Protein AF-A0A0F9DPJ6-F1 (afdb_monomer)

Solvent-accessible surface area (backbone atoms only — not comparable to full-atom values): 6661 Å² total; per-residue (Å²): 134,87,80,90,75,91,65,81,81,75,70,64,103,53,84,63,78,32,76,30,60,37,63,53,98,78,50,31,34,40,34,43,38,29,45,80,39,45,38,31,42,34,42,28,14,57,42,90,81,30,39,55,42,78,78,45,46,78,51,90,73,52,37,42,84,71,59,47,46,43,66,46,96,88,56,33,34,39,38,41,35,32,28,80,87,76,42,78,46,74,49,71,47,58,57,78,80,75,65,44,61,55,59,65,72,78,75,80,74,81,129

Organism: NCBI:txid412755

Structure (mmCIF, N/CA/C/O backbone):
data_AF-A0A0F9DPJ6-F1
#
_entry.id   AF-A0A0F9DPJ6-F1
#
loop_
_atom_site.group_PDB
_atom_site.id
_atom_site.type_symbol
_atom_site.label_atom_id
_atom_site.label_alt_id
_atom_site.label_comp_id
_atom_site.label_asym_id
_atom_site.label_entity_id
_atom_site.label_seq_id
_atom_site.pdbx_PDB_ins_code
_atom_site.Cartn_x
_atom_site.Cartn_y
_atom_site.Cartn_z
_atom_site.occupancy
_atom_site.B_iso_or_equiv
_atom_site.auth_seq_id
_atom_site.auth_comp_id
_atom_site.auth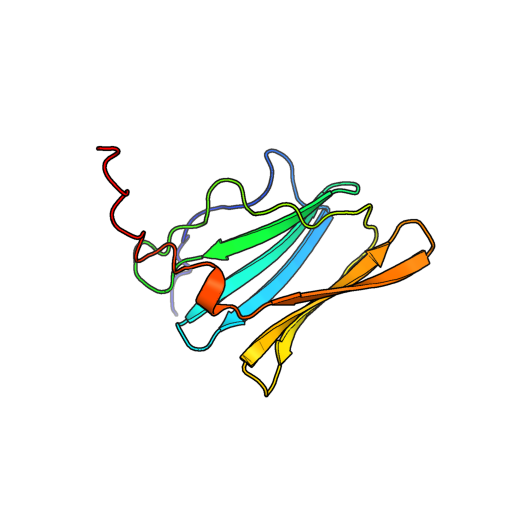_asym_id
_atom_site.auth_atom_id
_atom_site.pdbx_PDB_model_num
ATOM 1 N N . MET A 1 1 ? -29.321 14.734 1.977 1.00 70.38 1 MET A N 1
ATOM 2 C CA . MET A 1 1 ? -28.041 14.477 1.282 1.00 70.38 1 MET A CA 1
ATOM 3 C C . MET A 1 1 ? -26.933 14.713 2.293 1.00 70.38 1 MET A C 1
ATOM 5 O O . MET A 1 1 ? -27.049 15.680 3.034 1.00 70.38 1 MET A O 1
ATOM 9 N N . GLY A 1 2 ? -25.961 13.808 2.417 1.00 87.50 2 GLY A N 1
ATOM 10 C CA . GLY A 1 2 ? -24.823 14.003 3.325 1.00 87.50 2 GLY A CA 1
ATOM 11 C C . GLY A 1 2 ? -23.786 14.951 2.718 1.00 87.50 2 GLY A C 1
ATOM 12 O O . GLY A 1 2 ? -23.659 15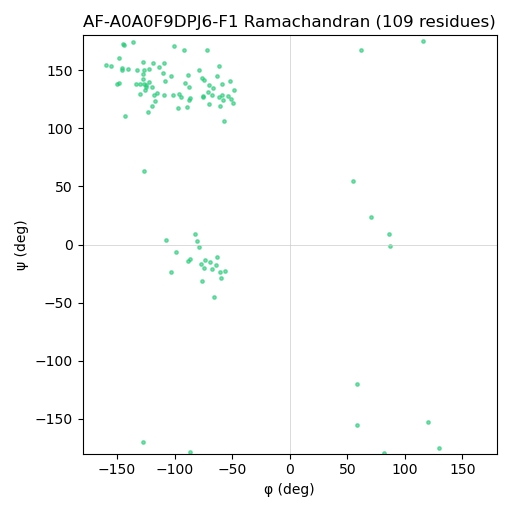.006 1.497 1.00 87.50 2 GLY A O 1
ATOM 13 N N . GLU A 1 3 ? -23.062 15.686 3.559 1.00 93.69 3 GLU A N 1
ATOM 14 C CA . GLU A 1 3 ? -21.928 16.520 3.147 1.00 93.69 3 GLU A CA 1
ATOM 15 C C . GLU A 1 3 ? -20.624 15.724 3.229 1.00 93.69 3 GLU A C 1
ATOM 17 O O . GLU A 1 3 ? -20.390 14.986 4.192 1.00 93.69 3 GLU A O 1
ATOM 22 N N . TRP A 1 4 ? -19.759 15.894 2.230 1.00 90.25 4 TRP A N 1
ATOM 23 C CA . TRP A 1 4 ? -18.396 15.377 2.282 1.00 90.25 4 TRP A CA 1
ATOM 24 C C . TRP A 1 4 ? -17.601 16.107 3.366 1.00 90.25 4 TRP A C 1
ATOM 26 O O . TRP A 1 4 ? -17.643 17.333 3.456 1.00 90.25 4 TRP A O 1
ATOM 36 N N . LYS A 1 5 ? -16.848 15.355 4.174 1.00 85.81 5 LYS A N 1
ATOM 37 C CA . LYS A 1 5 ? -15.962 15.899 5.210 1.00 85.81 5 LYS A CA 1
ATOM 38 C C . LYS A 1 5 ? -14.514 15.565 4.876 1.00 85.81 5 LYS A C 1
ATOM 40 O O . LYS A 1 5 ? -14.199 14.411 4.595 1.00 85.81 5 LYS A O 1
ATOM 45 N N . HIS A 1 6 ? -13.641 16.568 4.924 1.00 84.81 6 HIS A N 1
ATOM 46 C CA . HIS A 1 6 ? -12.202 16.370 4.769 1.00 84.81 6 HIS A CA 1
ATOM 47 C C . HIS A 1 6 ? -11.619 15.761 6.050 1.00 84.81 6 HIS A C 1
ATOM 49 O O . HIS A 1 6 ? -11.837 16.295 7.136 1.00 84.81 6 HIS A O 1
ATOM 55 N N . ALA A 1 7 ? -10.892 14.651 5.918 1.00 78.00 7 ALA A N 1
ATOM 56 C CA . ALA A 1 7 ? -10.312 13.921 7.045 1.00 78.00 7 ALA A CA 1
ATOM 57 C C . ALA A 1 7 ? -8.783 14.065 7.169 1.00 78.00 7 ALA A C 1
ATOM 59 O O . ALA A 1 7 ? -8.190 13.428 8.032 1.00 78.00 7 ALA A O 1
ATOM 60 N N . GLY A 1 8 ? -8.150 14.874 6.313 1.00 84.25 8 GLY A N 1
ATOM 61 C CA . GLY A 1 8 ? -6.702 15.083 6.286 1.00 84.25 8 GLY A CA 1
ATOM 62 C C . GLY A 1 8 ? -6.036 14.592 4.998 1.00 84.25 8 GLY A C 1
ATOM 63 O O . GLY A 1 8 ? -6.675 13.991 4.133 1.00 84.25 8 GLY A O 1
ATOM 64 N N . THR A 1 9 ? -4.734 14.851 4.899 1.00 87.75 9 THR A N 1
ATOM 65 C CA . THR A 1 9 ? -3.875 14.529 3.750 1.00 87.75 9 THR A CA 1
ATOM 66 C C . THR A 1 9 ? -2.709 13.643 4.178 1.00 87.75 9 THR A C 1
ATOM 68 O O . THR A 1 9 ? -2.236 13.752 5.307 1.00 87.75 9 THR A O 1
ATOM 71 N N . PHE A 1 10 ? -2.218 12.817 3.260 1.00 91.12 10 PHE A N 1
ATOM 72 C CA . PHE A 1 10 ? -0.998 12.023 3.403 1.00 91.12 10 PHE A CA 1
ATOM 73 C C . PHE A 1 10 ? -0.299 11.921 2.050 1.00 91.12 10 PHE A C 1
ATOM 75 O O . PHE A 1 10 ? -0.870 12.304 1.026 1.00 91.12 10 PHE A O 1
ATOM 82 N N . GLY A 1 11 ? 0.907 11.364 2.045 1.00 88.62 11 GLY A N 1
ATOM 83 C CA . GLY A 1 11 ? 1.663 11.116 0.828 1.00 88.62 11 GLY A CA 1
ATOM 84 C C . GLY A 1 11 ? 2.991 11.853 0.834 1.00 88.62 11 GLY A C 1
ATOM 85 O O . GLY A 1 11 ? 3.580 12.107 1.881 1.00 88.62 11 GLY A O 1
ATOM 86 N N . PHE A 1 12 ? 3.474 12.155 -0.361 1.00 90.75 12 PHE A N 1
ATOM 87 C CA . PHE A 1 12 ? 4.733 12.851 -0.586 1.00 90.75 12 PHE A CA 1
ATOM 88 C C . PHE A 1 12 ? 4.512 14.370 -0.675 1.00 90.75 12 PHE A C 1
ATOM 90 O O . PHE A 1 12 ? 3.397 14.825 -0.924 1.00 90.75 12 PHE A O 1
ATOM 97 N N . ASP A 1 13 ? 5.598 15.148 -0.625 1.00 88.19 13 ASP A N 1
ATOM 98 C CA . ASP A 1 13 ? 5.578 16.608 -0.863 1.00 88.19 13 ASP A CA 1
ATOM 99 C C . ASP A 1 13 ? 5.141 17.003 -2.290 1.00 88.19 13 ASP A C 1
ATOM 101 O O . ASP A 1 13 ? 4.905 18.173 -2.589 1.00 88.19 13 ASP A O 1
ATOM 105 N N . LYS A 1 14 ? 5.043 16.025 -3.196 1.00 86.75 14 LYS A N 1
ATOM 106 C CA . LYS A 1 14 ? 4.545 16.175 -4.567 1.00 86.75 14 LYS A CA 1
ATOM 107 C C . LYS A 1 14 ? 3.445 15.139 -4.838 1.00 86.75 14 LYS A C 1
ATOM 109 O O . LYS A 1 14 ? 3.427 14.105 -4.167 1.00 86.75 14 LYS A O 1
ATOM 114 N N . PRO A 1 15 ? 2.548 15.377 -5.814 1.00 90.06 15 PRO A N 1
ATOM 115 C CA . PRO A 1 15 ? 1.479 14.437 -6.143 1.00 90.06 15 PRO A CA 1
ATOM 116 C C . PRO A 1 15 ? 2.004 13.017 -6.378 1.00 90.06 15 PRO A C 1
ATOM 118 O O . PRO A 1 15 ? 3.068 12.836 -6.968 1.00 90.06 15 PRO A O 1
ATOM 121 N N . SER A 1 16 ? 1.257 12.023 -5.898 1.00 94.25 16 SER A N 1
ATOM 122 C CA . SER A 1 16 ? 1.560 10.614 -6.171 1.00 94.25 16 SER A CA 1
ATOM 123 C C . SER A 1 16 ? 1.142 10.262 -7.598 1.00 94.25 16 SER A C 1
ATOM 125 O O . SER A 1 16 ? 0.112 10.742 -8.073 1.00 94.25 16 SER A O 1
ATOM 127 N N . ASP A 1 17 ? 1.926 9.416 -8.260 1.00 96.38 17 ASP A N 1
ATOM 128 C CA . ASP A 1 17 ? 1.626 8.931 -9.610 1.00 96.38 17 ASP A CA 1
ATOM 129 C C . ASP A 1 17 ? 0.532 7.859 -9.598 1.00 96.38 17 ASP A C 1
ATOM 131 O O . ASP A 1 17 ? -0.200 7.710 -10.571 1.00 96.38 17 ASP A O 1
ATOM 135 N N . ASP A 1 18 ? 0.466 7.076 -8.519 1.00 97.31 18 ASP A N 1
ATOM 136 C CA . ASP A 1 18 ? -0.520 6.018 -8.326 1.00 97.31 18 ASP A CA 1
ATOM 137 C C . ASP A 1 18 ? -0.735 5.745 -6.833 1.00 97.31 18 ASP A C 1
ATOM 139 O O . ASP A 1 18 ? 0.157 5.994 -6.012 1.00 97.31 18 ASP A O 1
ATOM 143 N N . ILE A 1 19 ? -1.923 5.249 -6.484 1.00 97.25 19 ILE A N 1
ATOM 144 C CA . ILE A 1 19 ? -2.300 4.941 -5.106 1.00 97.25 19 ILE A CA 1
ATOM 145 C C . ILE A 1 19 ? -3.302 3.786 -5.036 1.00 97.25 19 ILE A C 1
ATOM 147 O O . ILE A 1 19 ? -4.263 3.731 -5.801 1.00 97.25 19 ILE A O 1
ATOM 151 N N . SER A 1 20 ? -3.109 2.889 -4.071 1.00 98.19 20 SER A N 1
ATOM 152 C CA . SER A 1 20 ? -4.019 1.781 -3.766 1.00 98.19 20 SER A CA 1
ATOM 153 C C . SER A 1 20 ? -4.280 1.715 -2.264 1.00 98.19 20 SER A C 1
ATOM 155 O O . SER A 1 20 ? -3.422 2.120 -1.480 1.00 98.19 20 SER A O 1
ATOM 157 N N . PHE A 1 21 ? -5.452 1.236 -1.841 1.00 97.38 21 PHE A N 1
ATOM 158 C CA . PHE A 1 21 ? -5.804 1.157 -0.421 1.00 97.38 21 PHE A CA 1
ATOM 159 C C . PHE A 1 21 ? -6.677 -0.051 -0.076 1.00 97.38 21 PHE A C 1
ATOM 161 O O . PHE A 1 21 ? -7.479 -0.512 -0.885 1.00 97.38 21 PHE A O 1
ATOM 168 N N . CYS A 1 22 ? -6.561 -0.513 1.167 1.00 98.06 22 CYS A N 1
ATOM 169 C CA . CYS A 1 22 ? -7.442 -1.504 1.780 1.00 98.06 22 CYS A CA 1
ATOM 170 C C . CYS A 1 22 ? -7.654 -1.173 3.267 1.00 98.06 22 CYS A C 1
ATOM 172 O O . CYS A 1 22 ? -7.015 -0.274 3.817 1.00 98.06 22 CYS A O 1
ATOM 174 N N . THR A 1 23 ? -8.562 -1.880 3.934 1.00 97.44 23 THR A N 1
ATOM 175 C CA . THR A 1 23 ? -8.847 -1.685 5.364 1.00 97.44 23 THR A CA 1
ATOM 176 C C . THR A 1 23 ? -8.678 -3.006 6.093 1.00 97.44 23 THR A C 1
ATOM 178 O O . THR A 1 23 ? -9.128 -4.038 5.596 1.00 97.44 23 THR A O 1
ATOM 181 N N . ASP A 1 24 ? -8.015 -2.978 7.246 1.00 96.44 24 ASP A N 1
ATOM 182 C CA . ASP A 1 24 ? -7.835 -4.163 8.082 1.00 96.44 24 ASP A CA 1
ATOM 183 C C . ASP A 1 24 ? -9.012 -4.388 9.052 1.00 96.44 24 ASP A C 1
ATOM 185 O O . ASP A 1 24 ? -9.997 -3.646 9.074 1.00 96.44 24 ASP A O 1
ATOM 189 N N . SER A 1 25 ? -8.919 -5.431 9.878 1.00 94.62 25 SER A N 1
ATOM 190 C CA . SER A 1 25 ? -9.961 -5.787 10.851 1.00 94.62 25 SER A CA 1
ATOM 191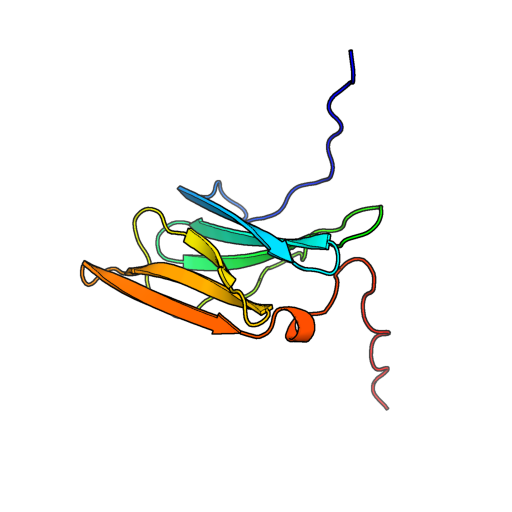 C C . SER A 1 25 ? -10.110 -4.799 12.014 1.00 94.62 25 SER A C 1
ATOM 193 O O . SER A 1 25 ? -11.121 -4.849 12.714 1.00 94.62 25 SER A O 1
ATOM 195 N N . ARG A 1 26 ? -9.135 -3.906 12.226 1.00 95.06 26 ARG A N 1
ATOM 196 C CA . ARG A 1 26 ? -9.199 -2.829 13.225 1.00 95.06 26 ARG A CA 1
ATOM 197 C C . ARG A 1 26 ? -9.876 -1.578 12.667 1.00 95.06 26 ARG A C 1
ATOM 199 O O . ARG A 1 26 ? -10.214 -0.685 13.432 1.00 95.06 26 ARG A O 1
ATOM 206 N N . GLY A 1 27 ? -10.081 -1.504 11.351 1.00 95.44 27 GLY A N 1
ATOM 207 C CA . GLY A 1 27 ? -10.560 -0.299 10.679 1.00 95.44 27 GLY A CA 1
ATOM 208 C C . GLY A 1 27 ? -9.440 0.674 10.302 1.00 95.44 27 GLY A C 1
ATOM 209 O O . GLY A 1 27 ? -9.735 1.787 9.868 1.00 95.44 27 GLY A O 1
ATOM 210 N N . VAL A 1 28 ? -8.171 0.270 10.437 1.00 96.31 28 VAL A N 1
ATOM 211 C CA . VAL A 1 28 ? -7.029 1.045 9.942 1.00 96.31 28 VAL A CA 1
ATOM 212 C C . VAL A 1 28 ? -7.032 0.969 8.417 1.00 96.31 28 VAL A C 1
ATOM 214 O O . VAL A 1 28 ? -7.150 -0.112 7.832 1.00 96.31 28 VAL A O 1
ATOM 217 N N . ILE A 1 29 ? -6.911 2.119 7.751 1.00 96.81 29 ILE A N 1
ATOM 218 C CA . ILE A 1 29 ? -6.748 2.160 6.292 1.00 96.81 29 ILE A CA 1
ATOM 219 C C . ILE A 1 29 ? -5.263 2.049 5.982 1.00 96.81 29 ILE A C 1
ATOM 221 O O . ILE A 1 29 ? -4.477 2.878 6.429 1.00 96.81 29 ILE A O 1
ATOM 225 N N . HIS A 1 30 ? -4.900 1.062 5.174 1.00 97.69 30 HIS A N 1
ATOM 226 C CA . HIS A 1 30 ? -3.575 0.928 4.591 1.00 97.69 30 HIS A CA 1
ATOM 227 C C . HIS A 1 30 ? -3.617 1.529 3.193 1.00 97.69 30 HIS A C 1
ATOM 229 O O . HIS A 1 30 ? -4.491 1.182 2.402 1.00 97.69 30 HIS A O 1
ATOM 235 N N . ALA A 1 31 ? -2.680 2.418 2.885 1.00 97.62 31 ALA A N 1
ATOM 236 C CA . ALA A 1 31 ? -2.517 2.979 1.555 1.00 97.62 31 ALA A CA 1
ATOM 237 C C . ALA A 1 31 ? -1.086 2.753 1.077 1.00 97.62 31 ALA A C 1
ATOM 239 O O . ALA A 1 31 ? -0.143 2.950 1.834 1.00 97.62 31 ALA A O 1
ATOM 240 N N . VAL A 1 32 ? -0.911 2.364 -0.178 1.00 98.12 32 VAL A N 1
ATOM 241 C CA . VAL A 1 32 ? 0.401 2.326 -0.822 1.00 98.12 32 VAL A CA 1
ATOM 242 C C . VAL A 1 32 ? 0.376 3.313 -1.971 1.00 98.12 32 VAL A C 1
ATOM 244 O O . VAL A 1 32 ? -0.495 3.234 -2.836 1.00 98.12 32 VAL A O 1
ATOM 247 N N . ALA A 1 33 ? 1.307 4.262 -1.948 1.00 97.81 33 ALA A N 1
ATOM 248 C CA . ALA A 1 33 ? 1.422 5.314 -2.946 1.00 97.81 33 ALA A CA 1
ATOM 249 C C . ALA A 1 33 ? 2.803 5.280 -3.600 1.00 97.81 33 ALA A C 1
ATOM 251 O O . ALA A 1 33 ? 3.820 5.093 -2.923 1.00 97.81 33 ALA A O 1
ATOM 252 N N . ARG A 1 34 ? 2.829 5.491 -4.918 1.00 97.75 34 ARG A N 1
ATOM 253 C CA . ARG A 1 34 ? 4.056 5.577 -5.712 1.00 97.75 34 ARG A CA 1
ATOM 254 C C . ARG A 1 34 ? 4.314 7.009 -6.155 1.00 97.75 34 ARG A C 1
ATOM 256 O O . ARG A 1 34 ? 3.392 7.715 -6.562 1.00 97.75 34 ARG A O 1
ATOM 263 N N . ASN A 1 35 ? 5.578 7.418 -6.141 1.00 97.31 35 ASN A N 1
ATOM 264 C CA . ASN A 1 35 ? 6.010 8.712 -6.648 1.00 97.31 35 ASN A CA 1
ATOM 265 C C . ASN A 1 35 ? 7.368 8.616 -7.349 1.00 97.31 35 ASN A C 1
ATOM 267 O O . ASN A 1 35 ? 8.406 8.406 -6.719 1.00 97.31 35 ASN A O 1
ATOM 271 N N . GLY A 1 36 ? 7.371 8.773 -8.670 1.00 96.38 36 GLY A N 1
ATOM 272 C CA . GLY A 1 36 ? 8.474 8.307 -9.495 1.00 96.38 36 GLY A CA 1
ATOM 273 C C . GLY A 1 36 ? 8.654 6.807 -9.284 1.00 96.38 36 GLY A C 1
ATOM 274 O O . GLY A 1 36 ? 7.731 6.027 -9.513 1.00 96.38 36 GLY A O 1
ATOM 275 N N . THR A 1 37 ? 9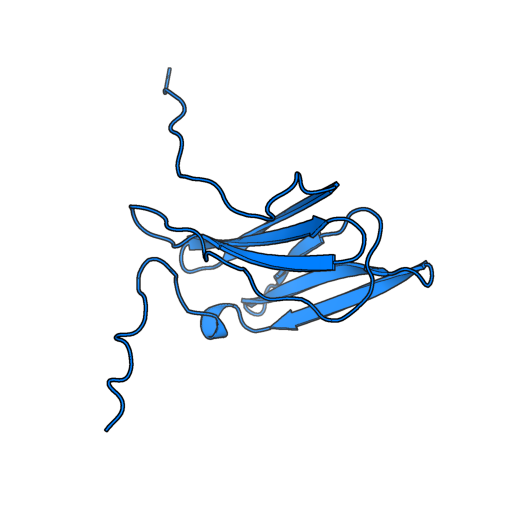.827 6.407 -8.809 1.00 97.00 37 THR A N 1
ATOM 276 C CA . THR A 1 37 ? 10.146 4.998 -8.559 1.00 97.00 37 THR A CA 1
ATOM 277 C C . THR A 1 37 ? 9.999 4.563 -7.107 1.00 97.00 37 THR A C 1
ATOM 279 O O . THR A 1 37 ? 10.144 3.380 -6.811 1.00 97.00 37 THR A O 1
ATOM 282 N N . GLU A 1 38 ? 9.731 5.501 -6.199 1.00 97.69 38 GLU A N 1
ATOM 283 C CA . GLU A 1 38 ? 9.632 5.221 -4.771 1.00 97.69 38 GLU A CA 1
ATOM 284 C C . GLU A 1 38 ? 8.213 4.792 -4.405 1.00 97.69 38 GLU A C 1
ATOM 286 O O . GLU A 1 38 ? 7.238 5.416 -4.833 1.00 97.69 38 GLU A O 1
ATOM 291 N N . LEU A 1 39 ? 8.112 3.740 -3.594 1.00 98.06 39 LEU A N 1
ATOM 292 C CA . LEU A 1 39 ? 6.858 3.196 -3.094 1.00 98.06 39 LEU A CA 1
ATOM 293 C C . LEU A 1 39 ? 6.833 3.314 -1.568 1.00 98.06 39 LEU A C 1
ATOM 295 O O . LEU A 1 39 ? 7.778 2.905 -0.891 1.00 98.06 39 LEU A O 1
ATOM 299 N N . ARG A 1 40 ? 5.757 3.883 -1.022 1.00 97.88 40 ARG A N 1
ATOM 300 C CA . ARG A 1 40 ? 5.572 4.046 0.425 1.00 97.88 40 ARG A CA 1
ATOM 301 C C . ARG A 1 40 ? 4.243 3.473 0.878 1.00 97.88 40 ARG A C 1
ATOM 303 O O . ARG A 1 40 ? 3.219 3.688 0.232 1.00 97.88 40 ARG A O 1
ATOM 310 N N . HIS A 1 41 ? 4.269 2.787 2.013 1.00 97.62 41 HIS A N 1
ATOM 311 C CA . HIS A 1 41 ? 3.094 2.344 2.753 1.00 97.62 41 HIS A CA 1
ATOM 312 C C . HIS A 1 41 ? 2.746 3.375 3.833 1.00 97.62 41 HIS A C 1
ATOM 314 O O . HIS A 1 41 ? 3.593 3.741 4.638 1.00 97.62 41 HIS A O 1
ATOM 320 N N . TYR A 1 42 ? 1.503 3.837 3.845 1.00 96.94 42 TYR A N 1
ATOM 321 C CA . TYR A 1 42 ? 0.934 4.755 4.823 1.00 96.94 42 TYR A CA 1
ATOM 322 C C . TYR A 1 42 ? -0.229 4.089 5.550 1.00 96.94 42 TYR A C 1
ATOM 324 O O . TYR A 1 42 ? -0.903 3.203 5.010 1.00 96.94 42 TYR A O 1
ATOM 332 N N . MET A 1 43 ? -0.521 4.582 6.749 1.00 96.38 43 MET A N 1
ATOM 333 C CA . MET A 1 43 ? -1.683 4.164 7.522 1.00 96.38 43 MET A CA 1
ATOM 334 C C . MET A 1 43 ? -2.518 5.352 7.969 1.00 96.38 43 MET A C 1
ATOM 336 O O . MET A 1 43 ? -1.973 6.378 8.375 1.00 96.38 43 MET A O 1
ATOM 340 N N . ARG A 1 44 ? -3.839 5.182 7.959 1.00 95.69 44 ARG A N 1
ATOM 341 C CA . ARG A 1 44 ? -4.781 6.070 8.638 1.00 95.69 44 ARG A CA 1
ATOM 342 C C . ARG A 1 44 ? -5.381 5.350 9.827 1.00 95.69 44 ARG A C 1
ATOM 344 O O . ARG A 1 44 ? -5.907 4.249 9.665 1.00 95.69 44 ARG A O 1
ATOM 351 N N . GLY A 1 45 ? -5.333 5.994 10.983 1.00 94.81 45 GLY A N 1
ATOM 352 C CA . GLY A 1 45 ? -5.886 5.450 12.212 1.00 94.81 45 GLY A CA 1
ATOM 353 C C . GLY A 1 45 ? -7.395 5.209 12.143 1.00 94.81 45 GLY A C 1
ATOM 354 O O . GLY A 1 45 ? -8.112 5.851 11.365 1.00 94.81 45 GLY A O 1
ATOM 355 N N . SER A 1 46 ? -7.858 4.259 12.953 1.00 95.19 46 SER A N 1
ATOM 356 C CA . SER A 1 46 ? -9.238 3.754 12.945 1.00 95.19 46 SER A CA 1
ATOM 357 C C . SER A 1 46 ? -10.256 4.679 13.631 1.00 95.19 46 SER A C 1
ATOM 359 O O . SER A 1 46 ? -11.459 4.569 13.391 1.00 95.19 46 SER A O 1
ATOM 361 N N . GLU A 1 47 ? -9.794 5.633 14.443 1.00 92.56 47 GLU A N 1
ATOM 362 C CA . GLU A 1 47 ? -10.631 6.511 15.272 1.00 92.56 47 GLU A CA 1
ATOM 363 C C . GLU A 1 47 ? -10.339 7.996 15.048 1.00 92.56 47 GLU A C 1
ATOM 365 O O . GLU A 1 47 ? -9.204 8.376 14.759 1.00 92.56 47 GLU A O 1
ATOM 370 N N . ASN A 1 48 ? -11.358 8.846 15.233 1.00 88.31 48 ASN A N 1
ATOM 371 C CA . ASN A 1 48 ? -11.262 10.308 15.138 1.00 88.31 48 ASN A CA 1
ATOM 372 C C . ASN A 1 48 ? -10.132 10.841 16.052 1.00 88.31 48 ASN A C 1
ATOM 374 O O . ASN A 1 48 ? -10.127 10.491 17.231 1.00 88.31 48 ASN A O 1
ATOM 378 N N . PRO A 1 49 ? -9.185 11.663 15.549 1.00 89.56 49 PRO A N 1
ATOM 379 C CA . PRO A 1 49 ? -9.219 12.458 14.306 1.00 89.56 49 PRO A CA 1
ATOM 380 C C . PRO A 1 49 ? -8.859 11.729 13.005 1.00 89.56 49 PRO A C 1
ATOM 382 O O . PRO A 1 49 ? -8.773 12.365 11.961 1.00 89.56 49 PRO A O 1
ATOM 385 N N . PHE A 1 50 ? -8.722 10.407 13.037 1.00 91.25 50 PHE A N 1
ATOM 386 C CA . PHE A 1 50 ? -8.291 9.546 11.936 1.00 91.25 50 PHE A CA 1
ATOM 387 C C . PHE A 1 50 ? -6.943 9.990 11.354 1.00 91.25 50 PHE A C 1
ATOM 389 O O . PHE A 1 50 ? -6.860 10.275 10.153 1.00 91.25 50 PHE A O 1
ATOM 396 N N . PRO A 1 51 ? -5.911 10.113 12.207 1.00 92.31 51 PRO A N 1
ATOM 397 C CA . PRO A 1 51 ? -4.623 10.649 11.806 1.00 92.31 51 PRO A CA 1
ATOM 398 C C . PRO A 1 51 ? -3.970 9.757 10.752 1.00 92.31 51 PRO A C 1
ATOM 400 O O . PRO A 1 51 ? -4.088 8.532 10.796 1.00 92.31 51 PRO A O 1
ATOM 403 N N . TRP A 1 52 ? -3.254 10.381 9.823 1.00 93.44 52 TRP A N 1
ATOM 404 C CA . TRP A 1 52 ? -2.344 9.682 8.925 1.00 93.44 52 TRP A CA 1
ATOM 405 C C . TRP A 1 52 ? -0.956 9.566 9.556 1.00 93.44 52 TRP A C 1
ATOM 407 O O . TRP A 1 52 ? -0.501 10.479 10.246 1.00 93.44 52 TRP A O 1
ATOM 417 N N . GLU A 1 53 ? -0.265 8.462 9.285 1.00 91.25 53 GLU A N 1
ATOM 418 C CA . GLU A 1 53 ? 1.175 8.350 9.511 1.00 91.25 53 GLU A CA 1
ATOM 419 C C . GLU A 1 53 ? 1.907 9.393 8.652 1.00 91.25 53 GLU A C 1
ATOM 421 O O . GLU A 1 53 ? 1.689 9.467 7.442 1.00 91.25 53 GLU A O 1
ATOM 426 N N . ALA A 1 54 ? 2.757 10.209 9.282 1.00 83.06 54 ALA A N 1
ATOM 427 C CA . ALA A 1 54 ? 3.318 11.404 8.652 1.00 83.06 54 ALA A CA 1
ATOM 428 C C . ALA A 1 54 ? 4.254 11.094 7.472 1.00 83.06 54 ALA A C 1
ATOM 430 O O . ALA A 1 54 ? 4.145 11.722 6.424 1.00 83.06 54 ALA A O 1
ATOM 431 N N . GLU A 1 55 ? 5.163 10.130 7.630 1.00 87.38 55 GLU A N 1
ATOM 432 C CA . GLU A 1 55 ? 6.218 9.871 6.636 1.00 87.38 55 GLU A CA 1
ATOM 433 C C . GLU A 1 55 ? 5.937 8.642 5.763 1.00 87.38 55 GLU A C 1
ATOM 435 O O . GLU A 1 55 ? 6.451 8.543 4.644 1.00 87.38 55 GLU A O 1
ATOM 440 N N . GLY A 1 56 ? 5.114 7.714 6.256 1.00 92.69 56 GLY A N 1
ATOM 441 C CA . GLY A 1 56 ? 4.970 6.382 5.678 1.00 92.69 56 GLY A CA 1
ATOM 442 C C . GLY A 1 56 ? 6.277 5.579 5.709 1.00 92.69 56 GLY A C 1
ATOM 443 O O . GLY A 1 56 ? 7.372 6.090 5.950 1.00 92.69 56 GLY A O 1
ATOM 444 N N . ARG A 1 57 ? 6.173 4.282 5.446 1.00 95.38 57 ARG A N 1
ATOM 445 C CA . ARG A 1 57 ? 7.303 3.351 5.417 1.00 95.38 57 ARG A CA 1
ATOM 446 C C . ARG A 1 57 ? 7.703 3.076 3.979 1.00 95.38 57 ARG A C 1
ATOM 448 O O . ARG A 1 57 ? 6.862 2.714 3.159 1.00 95.38 57 ARG A O 1
ATOM 455 N N . VAL A 1 58 ? 8.986 3.237 3.671 1.00 96.88 58 VAL A N 1
ATOM 456 C CA . VAL A 1 58 ? 9.522 2.919 2.343 1.00 96.88 58 VAL A CA 1
ATOM 457 C C . VAL A 1 58 ? 9.464 1.411 2.123 1.00 96.88 58 VAL A C 1
ATOM 459 O O . VAL A 1 58 ? 9.962 0.642 2.945 1.00 96.88 58 VAL A O 1
ATOM 462 N N . ILE A 1 59 ? 8.886 1.001 0.997 1.00 97.62 59 ILE A N 1
ATOM 463 C CA . ILE A 1 59 ? 8.972 -0.372 0.508 1.00 97.62 59 ILE A CA 1
ATOM 464 C C . ILE A 1 59 ? 10.228 -0.446 -0.374 1.00 97.62 59 ILE A C 1
ATOM 466 O O . ILE A 1 59 ? 10.301 0.290 -1.362 1.00 97.62 59 ILE A O 1
ATOM 470 N N . PRO A 1 60 ? 11.239 -1.266 -0.030 1.00 97.38 60 PRO A N 1
ATOM 471 C CA . PRO A 1 60 ? 12.498 -1.316 -0.772 1.00 97.38 60 PRO A CA 1
ATOM 472 C C . PRO A 1 60 ? 12.284 -1.677 -2.243 1.00 97.38 60 PRO A C 1
ATOM 474 O O . PRO A 1 60 ? 11.510 -2.580 -2.537 1.00 97.38 60 PRO A O 1
ATOM 477 N N . GLY A 1 61 ? 12.983 -1.007 -3.160 1.00 96.75 61 GLY A N 1
ATOM 478 C CA . GLY A 1 61 ? 12.953 -1.323 -4.593 1.00 96.75 61 GLY A CA 1
ATOM 479 C C . GLY A 1 61 ? 12.678 -0.116 -5.489 1.00 96.75 61 GLY A C 1
ATOM 480 O O . GLY A 1 61 ? 12.596 1.022 -5.024 1.00 96.75 61 GLY A O 1
ATOM 481 N N . THR A 1 62 ? 12.545 -0.392 -6.786 1.00 98.06 62 THR A N 1
ATOM 482 C CA . THR A 1 62 ? 12.265 0.592 -7.839 1.00 98.06 62 THR A CA 1
ATOM 483 C C . THR A 1 62 ? 10.991 0.176 -8.561 1.00 98.06 62 THR A C 1
ATOM 485 O O . THR A 1 62 ? 10.959 -0.856 -9.231 1.00 98.06 62 THR A O 1
ATOM 488 N N . TYR A 1 63 ? 9.940 0.982 -8.442 1.00 98.19 63 TYR A N 1
ATOM 489 C CA . TYR A 1 63 ? 8.595 0.621 -8.886 1.00 98.19 63 TYR A CA 1
ATOM 490 C C . TYR A 1 63 ? 8.109 1.479 -10.048 1.00 98.19 63 TYR A C 1
ATOM 492 O O . TYR A 1 63 ? 8.500 2.632 -10.204 1.00 98.19 63 TYR A O 1
ATOM 500 N N . ILE A 1 64 ? 7.221 0.928 -10.865 1.00 97.56 64 ILE A N 1
ATOM 501 C CA . ILE A 1 64 ? 6.585 1.618 -11.991 1.00 97.56 64 ILE A CA 1
ATOM 502 C C . ILE A 1 64 ? 5.087 1.303 -12.014 1.00 97.56 64 ILE A C 1
ATOM 504 O O . ILE A 1 64 ? 4.605 0.491 -11.232 1.00 97.56 64 ILE A O 1
ATOM 508 N N . GLY A 1 65 ? 4.336 1.948 -12.909 1.00 96.56 65 GLY A N 1
ATOM 509 C CA . GLY A 1 65 ? 2.937 1.599 -13.183 1.00 96.56 65 GLY A CA 1
ATOM 510 C C . GLY A 1 65 ? 2.008 1.669 -11.967 1.00 96.56 65 GLY A C 1
ATOM 511 O O . GLY A 1 65 ? 2.267 2.412 -11.015 1.00 96.56 65 GLY A O 1
ATOM 512 N N . SER A 1 66 ? 0.923 0.900 -12.027 1.00 97.25 66 SER A N 1
ATOM 513 C CA . SER A 1 66 ? -0.045 0.785 -10.938 1.00 97.25 66 SER A CA 1
ATOM 514 C C . SER A 1 66 ? 0.022 -0.584 -10.282 1.00 97.25 66 SER A C 1
ATOM 516 O O . SER A 1 66 ? 0.308 -1.581 -10.952 1.00 97.25 66 SER A O 1
ATOM 518 N N . GLY A 1 67 ? -0.253 -0.627 -8.984 1.00 97.69 67 GLY A N 1
ATOM 519 C CA . GLY A 1 67 ? -0.248 -1.858 -8.202 1.00 97.69 67 GLY A CA 1
ATOM 520 C C . GLY A 1 67 ? -1.528 -2.072 -7.410 1.00 97.69 67 GLY A C 1
ATOM 521 O O . GLY A 1 67 ? -2.541 -1.395 -7.599 1.00 97.69 67 GLY A O 1
ATOM 522 N N . HIS A 1 68 ? -1.489 -3.066 -6.532 1.00 98.38 68 HIS A N 1
ATOM 523 C CA . HIS A 1 68 ? -2.628 -3.444 -5.714 1.00 98.38 68 HIS A CA 1
ATOM 524 C C . HIS A 1 68 ? -2.209 -3.808 -4.295 1.00 98.38 68 HIS A C 1
ATOM 526 O O . HIS A 1 68 ? -1.103 -4.298 -4.059 1.00 98.38 68 HIS A O 1
ATOM 532 N N . ILE A 1 69 ? -3.129 -3.571 -3.367 1.00 98.50 69 ILE A N 1
ATOM 533 C CA . ILE A 1 69 ? -3.014 -3.942 -1.965 1.00 98.50 69 ILE A CA 1
ATOM 534 C C . ILE A 1 69 ? -4.314 -4.597 -1.504 1.00 98.50 69 ILE A C 1
ATOM 536 O O . ILE A 1 69 ? -5.403 -4.120 -1.827 1.00 98.50 69 ILE A O 1
ATOM 540 N N 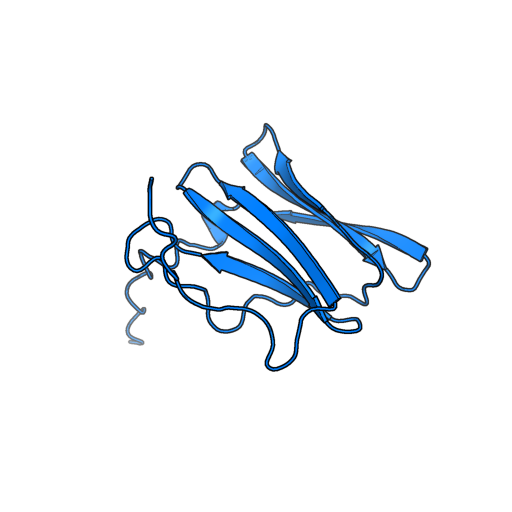. GLU A 1 70 ? -4.198 -5.667 -0.727 1.00 98.19 70 GLU A N 1
ATOM 541 C CA . GLU A 1 70 ? -5.340 -6.362 -0.139 1.00 98.19 70 GLU A CA 1
ATOM 542 C C . GLU A 1 70 ? -4.991 -6.988 1.216 1.00 98.19 70 GLU A C 1
ATOM 544 O O . GLU A 1 70 ? -3.825 -7.212 1.538 1.00 98.19 70 GLU A O 1
ATOM 549 N N . ILE A 1 71 ? -6.021 -7.287 2.010 1.00 97.75 71 ILE A N 1
ATOM 550 C CA . ILE A 1 71 ? -5.900 -8.145 3.191 1.00 97.75 71 ILE A CA 1
ATOM 551 C C . ILE A 1 71 ? -6.336 -9.548 2.779 1.00 97.75 71 ILE A C 1
ATOM 553 O O . ILE A 1 71 ? -7.490 -9.763 2.400 1.00 97.75 71 ILE A O 1
ATOM 557 N N . TRP A 1 72 ? -5.421 -10.506 2.854 1.00 96.75 72 TRP A N 1
ATOM 558 C CA . TRP A 1 72 ? -5.705 -11.904 2.560 1.00 96.75 72 TRP A CA 1
ATOM 559 C C . TRP A 1 72 ? -6.552 -12.568 3.644 1.00 96.75 72 TRP A C 1
ATOM 561 O O . TRP A 1 72 ? -6.739 -12.062 4.750 1.00 96.75 72 TRP A O 1
ATOM 571 N N . LYS A 1 73 ? -7.073 -13.758 3.327 1.00 94.12 73 LYS A N 1
ATOM 572 C CA . LYS A 1 73 ? -7.936 -14.532 4.233 1.00 94.12 73 LYS A CA 1
ATOM 573 C C . LYS A 1 73 ? -7.248 -14.896 5.555 1.00 94.12 73 LYS A C 1
ATOM 575 O O . LYS A 1 73 ? -7.926 -15.076 6.562 1.00 94.12 73 LYS A O 1
ATOM 580 N N . ASP A 1 74 ? -5.929 -15.042 5.544 1.00 95.06 74 ASP A N 1
ATOM 581 C CA . ASP A 1 74 ? -5.116 -15.303 6.735 1.00 95.06 74 ASP A CA 1
ATOM 582 C C . ASP A 1 74 ? -4.856 -14.040 7.580 1.00 95.06 74 ASP A C 1
ATOM 584 O O . ASP A 1 74 ? -4.254 -14.128 8.647 1.00 95.06 74 ASP A O 1
ATOM 588 N N . GLY A 1 75 ? -5.349 -12.883 7.130 1.00 95.25 75 GLY A N 1
ATOM 589 C CA . GLY A 1 75 ? -5.210 -11.595 7.794 1.00 95.25 75 GLY A CA 1
ATOM 590 C C . GLY A 1 75 ? -3.936 -10.842 7.430 1.00 95.25 75 GLY A C 1
ATOM 591 O O . GLY A 1 75 ? -3.767 -9.730 7.919 1.00 95.25 75 GLY A O 1
ATOM 592 N N . ASN A 1 76 ? -3.058 -11.394 6.588 1.00 97.81 76 ASN A N 1
ATOM 593 C CA . ASN A 1 76 ? -1.857 -10.686 6.159 1.00 97.81 76 ASN A CA 1
ATOM 594 C C . ASN A 1 76 ? -2.194 -9.598 5.136 1.00 97.81 76 ASN A C 1
ATOM 596 O O . ASN A 1 76 ? -3.039 -9.776 4.258 1.00 97.81 76 ASN A O 1
ATOM 600 N N . LEU A 1 77 ? -1.497 -8.471 5.247 1.00 98.12 77 LEU A N 1
ATOM 601 C CA . LEU A 1 77 ? -1.470 -7.432 4.232 1.00 98.12 77 LEU A CA 1
ATOM 602 C C . LEU A 1 77 ? -0.583 -7.915 3.094 1.00 98.12 77 LEU A C 1
ATOM 604 O O . LEU A 1 77 ? 0.558 -8.293 3.339 1.00 98.12 77 LEU A O 1
ATOM 608 N N . PHE A 1 78 ? -1.091 -7.873 1.871 1.00 98.44 78 PHE A N 1
ATOM 609 C CA . PHE A 1 78 ? -0.361 -8.222 0.664 1.00 98.44 78 PHE A CA 1
ATOM 610 C C . PHE A 1 78 ? -0.303 -7.026 -0.280 1.00 98.44 78 PHE A C 1
ATOM 612 O O . PHE A 1 78 ? -1.302 -6.344 -0.499 1.00 98.44 78 PHE A O 1
ATOM 619 N N . ILE A 1 79 ? 0.874 -6.787 -0.849 1.00 98.44 79 ILE A N 1
ATOM 620 C CA . ILE A 1 79 ? 1.153 -5.719 -1.805 1.00 98.44 79 ILE A CA 1
ATOM 621 C C . ILE A 1 79 ? 1.766 -6.363 -3.041 1.00 98.44 79 ILE A C 1
ATOM 623 O O . ILE A 1 79 ? 2.703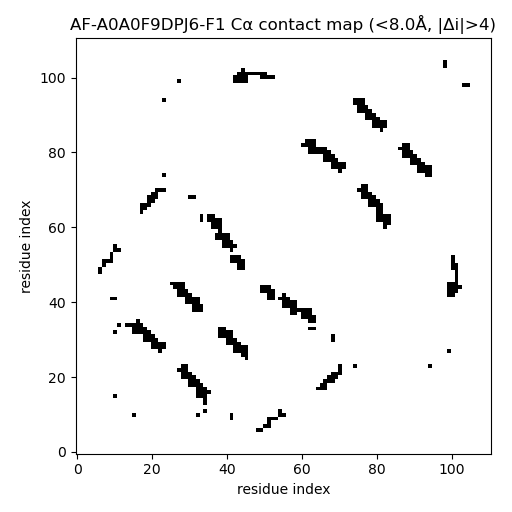 -7.150 -2.927 1.00 98.44 79 ILE A O 1
ATOM 627 N N . ILE A 1 80 ? 1.275 -5.993 -4.219 1.00 98.44 80 ILE A N 1
ATOM 628 C CA . ILE A 1 80 ? 1.856 -6.369 -5.508 1.00 98.44 80 ILE A CA 1
ATOM 629 C C . ILE A 1 80 ? 2.032 -5.130 -6.376 1.00 98.44 80 ILE A C 1
ATOM 631 O O . ILE A 1 80 ? 1.098 -4.346 -6.553 1.00 98.44 80 ILE A O 1
ATOM 635 N N . TRP A 1 81 ? 3.230 -4.949 -6.929 1.00 98.56 81 TRP A N 1
ATOM 636 C CA . TRP A 1 81 ? 3.546 -3.779 -7.744 1.00 98.56 81 TRP A CA 1
ATOM 637 C C . TRP A 1 81 ? 4.563 -4.112 -8.842 1.00 98.56 81 TRP A C 1
ATOM 639 O O . TRP A 1 81 ? 5.518 -4.845 -8.571 1.00 98.56 81 TRP A O 1
ATOM 649 N N . PRO A 1 82 ? 4.411 -3.598 -10.077 1.00 98.38 82 PRO A N 1
ATOM 650 C CA . PRO A 1 82 ? 5.426 -3.791 -11.101 1.00 98.38 82 PRO A CA 1
ATOM 651 C C . PRO A 1 82 ? 6.707 -3.002 -10.791 1.00 98.38 82 PRO A C 1
ATOM 653 O O . PRO A 1 82 ? 6.655 -1.835 -10.400 1.00 98.38 82 PRO A O 1
ATOM 656 N N . ASN A 1 83 ? 7.860 -3.636 -10.994 1.00 98.00 83 ASN A N 1
ATOM 657 C CA . ASN A 1 83 ? 9.191 -3.056 -10.843 1.00 98.00 83 ASN A CA 1
ATOM 658 C C . ASN A 1 83 ? 9.812 -2.657 -12.192 1.00 98.00 83 ASN A C 1
ATOM 660 O O . ASN A 1 83 ? 9.286 -2.965 -13.267 1.00 98.00 83 ASN A O 1
ATOM 664 N N . ASP A 1 84 ? 10.937 -1.948 -12.143 1.00 96.25 84 ASP A N 1
ATOM 665 C CA . ASP A 1 84 ? 11.658 -1.444 -13.321 1.00 96.25 84 ASP A CA 1
ATOM 666 C C . ASP A 1 84 ? 12.228 -2.541 -14.243 1.00 96.25 84 ASP A C 1
ATOM 668 O O . ASP A 1 84 ? 12.474 -2.291 -15.424 1.00 96.25 84 ASP A O 1
ATOM 672 N N . ALA A 1 85 ? 12.344 -3.780 -13.758 1.00 97.19 85 ALA A N 1
ATOM 673 C CA . ALA A 1 85 ? 12.672 -4.961 -14.558 1.00 97.19 85 ALA A CA 1
ATOM 674 C C . ALA A 1 85 ? 11.461 -5.548 -15.319 1.00 97.19 85 ALA A C 1
ATOM 676 O O . ALA A 1 85 ? 11.575 -6.595 -15.968 1.00 97.19 85 ALA A O 1
ATOM 677 N N . GLY A 1 86 ? 10.286 -4.913 -15.231 1.00 94.62 86 GLY A N 1
ATOM 678 C CA . GLY A 1 86 ? 9.051 -5.377 -15.864 1.00 94.62 86 GLY A CA 1
ATOM 679 C C . GLY A 1 86 ? 8.474 -6.639 -15.216 1.00 94.62 86 GLY A C 1
ATOM 680 O O . GLY A 1 86 ? 7.771 -7.409 -15.877 1.00 94.62 86 GLY A O 1
ATOM 681 N N . LYS A 1 87 ? 8.803 -6.897 -13.945 1.00 97.75 87 LYS A N 1
ATOM 682 C CA . LYS A 1 87 ? 8.251 -7.995 -13.138 1.00 97.75 87 LYS A CA 1
ATOM 683 C C . LYS A 1 87 ? 7.324 -7.437 -12.070 1.00 97.75 87 LYS A C 1
ATOM 685 O O . LYS A 1 87 ? 7.460 -6.289 -11.683 1.00 97.75 87 LYS A O 1
ATOM 690 N N . ASN A 1 88 ? 6.397 -8.256 -11.583 1.00 97.81 88 ASN A N 1
ATOM 691 C CA . ASN A 1 88 ? 5.643 -7.915 -10.381 1.00 97.81 88 ASN A CA 1
ATOM 692 C C . ASN A 1 88 ? 6.431 -8.373 -9.160 1.00 97.81 88 ASN A C 1
ATOM 694 O O . ASN A 1 88 ? 6.801 -9.545 -9.068 1.00 97.81 88 ASN A O 1
ATOM 698 N N . GLU A 1 89 ? 6.666 -7.447 -8.248 1.00 98.00 89 GLU A N 1
ATOM 699 C CA . GLU A 1 89 ? 7.269 -7.699 -6.952 1.00 98.00 89 GLU A CA 1
ATOM 700 C C . GLU A 1 89 ? 6.182 -7.676 -5.882 1.00 98.00 89 GLU A C 1
ATOM 702 O O . GLU A 1 89 ? 5.189 -6.953 -6.000 1.00 98.00 89 GLU A O 1
ATOM 707 N N . THR A 1 90 ? 6.340 -8.522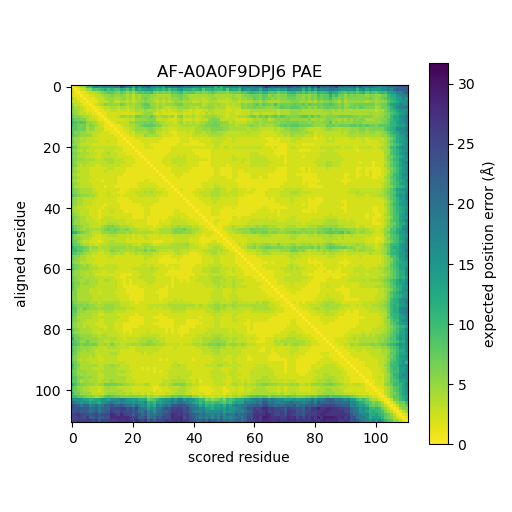 -4.868 1.00 98.00 90 THR A N 1
ATOM 708 C CA . THR A 1 90 ? 5.307 -8.755 -3.862 1.00 98.00 90 THR A CA 1
ATOM 709 C C . THR A 1 90 ? 5.869 -8.640 -2.461 1.00 98.00 90 THR A C 1
ATOM 711 O O . THR A 1 90 ? 6.919 -9.215 -2.176 1.00 98.00 90 THR A O 1
ATOM 714 N N . TRP A 1 91 ?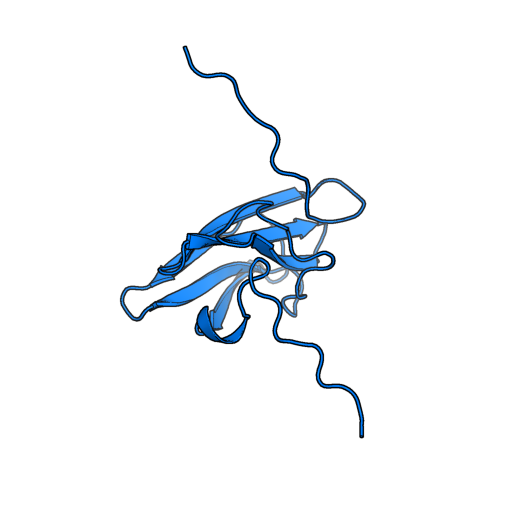 5.116 -7.996 -1.578 1.00 98.12 91 TRP A N 1
ATOM 715 C CA . TRP A 1 91 ? 5.431 -7.851 -0.162 1.00 98.12 91 TRP A CA 1
ATOM 716 C C . TRP A 1 91 ? 4.242 -8.298 0.671 1.00 98.12 91 TRP A C 1
ATOM 718 O O . TRP A 1 91 ? 3.095 -8.122 0.260 1.00 98.12 91 TRP A O 1
ATOM 728 N N . TRP A 1 92 ? 4.506 -8.866 1.841 1.00 97.62 92 TRP A N 1
ATOM 729 C CA . TRP A 1 92 ? 3.455 -9.190 2.792 1.00 97.62 92 TRP A CA 1
ATOM 730 C C . TRP A 1 92 ? 3.936 -9.017 4.228 1.00 97.62 92 TRP A C 1
ATOM 732 O O . TRP A 1 92 ? 5.122 -9.172 4.509 1.00 97.62 92 TRP A O 1
ATOM 742 N N . GLU A 1 93 ? 3.012 -8.674 5.120 1.00 96.69 93 GLU A N 1
ATOM 743 C CA . GLU A 1 93 ? 3.262 -8.514 6.554 1.00 96.69 93 GLU A CA 1
ATOM 744 C C . GLU A 1 93 ? 1.937 -8.612 7.323 1.00 96.69 93 GLU A C 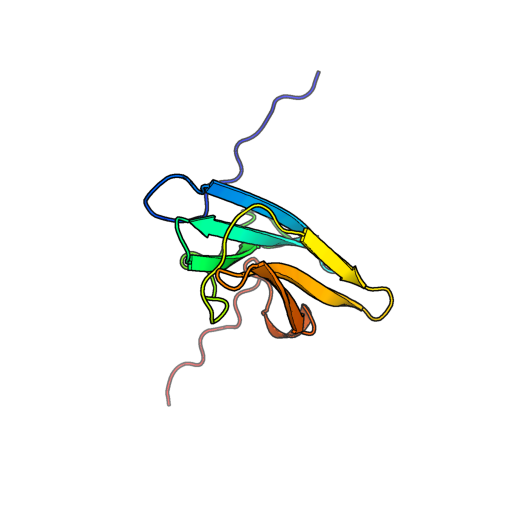1
ATOM 746 O O . GLU A 1 93 ? 0.870 -8.303 6.787 1.00 96.69 93 GLU A O 1
ATOM 751 N N . ASN A 1 94 ? 1.981 -9.002 8.595 1.00 95.62 94 ASN A N 1
ATOM 752 C CA . ASN A 1 94 ? 0.807 -8.935 9.453 1.00 95.62 94 ASN A CA 1
ATOM 753 C C . ASN A 1 94 ? 0.474 -7.456 9.756 1.00 95.62 94 ASN A C 1
ATOM 755 O O . ASN A 1 94 ? 1.293 -6.758 10.364 1.00 95.62 94 ASN A O 1
ATOM 759 N N . PRO A 1 95 ? -0.726 -6.950 9.406 1.00 93.94 95 PRO A N 1
ATOM 760 C CA . PRO A 1 95 ? -1.090 -5.546 9.596 1.00 93.94 95 PRO A CA 1
ATOM 761 C C . PRO A 1 95 ? -1.046 -5.111 11.072 1.00 93.94 95 PRO A C 1
ATOM 763 O O . PRO A 1 95 ? -0.831 -3.933 11.371 1.00 93.94 95 PRO A O 1
ATOM 766 N N . LEU A 1 96 ? -1.181 -6.047 12.017 1.00 91.31 96 LEU A N 1
ATOM 767 C CA . LEU A 1 96 ? -1.112 -5.766 13.451 1.00 91.31 96 LEU A CA 1
ATOM 768 C C . LEU A 1 96 ? 0.289 -5.329 13.909 1.00 91.31 96 LEU A C 1
ATOM 770 O O . LEU A 1 96 ? 0.403 -4.637 14.919 1.00 91.31 96 LEU A O 1
ATOM 774 N N . ASN A 1 97 ? 1.342 -5.648 13.148 1.00 92.19 97 ASN A N 1
ATOM 775 C CA . ASN A 1 97 ? 2.721 -5.271 13.472 1.00 92.19 97 ASN A CA 1
ATOM 776 C C . ASN A 1 97 ? 3.014 -3.778 13.246 1.00 92.19 97 ASN A C 1
ATOM 778 O O . ASN A 1 97 ? 4.034 -3.267 13.710 1.00 92.19 97 ASN A O 1
ATOM 782 N N . PHE A 1 98 ? 2.139 -3.051 12.546 1.00 89.94 98 PHE A N 1
ATOM 783 C CA . PHE A 1 98 ? 2.373 -1.643 12.231 1.00 89.94 98 PHE A CA 1
ATOM 784 C C . PHE A 1 98 ? 1.874 -0.662 13.310 1.00 89.94 98 PHE A C 1
ATOM 786 O O . PHE A 1 98 ? 2.304 0.491 13.308 1.00 89.94 98 PHE A O 1
ATOM 793 N N . GLY A 1 99 ? 1.037 -1.114 14.253 1.00 89.19 99 GLY A N 1
ATOM 794 C CA . GLY A 1 99 ? 0.322 -0.245 15.200 1.00 89.19 99 GLY A CA 1
ATOM 795 C C . GLY A 1 99 ? -0.946 0.373 14.596 1.00 89.19 99 GLY A C 1
ATOM 796 O O . GLY A 1 99 ? -1.309 0.060 13.464 1.00 89.19 99 GLY A O 1
ATOM 797 N N . ASP A 1 100 ? -1.664 1.185 15.370 1.00 92.94 100 ASP A N 1
ATOM 798 C CA . ASP A 1 100 ? -2.784 2.012 14.899 1.00 92.94 100 ASP A CA 1
ATOM 799 C C . ASP A 1 100 ? -2.420 3.482 15.163 1.00 92.94 100 ASP A C 1
ATOM 801 O O . ASP A 1 100 ? -2.212 3.835 16.325 1.00 92.94 100 ASP A O 1
ATOM 805 N N . PRO A 1 101 ? -2.325 4.350 14.137 1.00 92.25 101 PRO A N 1
ATOM 806 C CA . PRO A 1 101 ? -2.027 5.770 14.329 1.00 92.25 101 PRO A CA 1
ATOM 807 C C . PRO A 1 101 ? -2.991 6.515 15.265 1.00 92.25 101 PRO A C 1
ATOM 809 O O . PRO A 1 101 ? -2.612 7.546 15.818 1.00 92.25 101 PRO A O 1
ATOM 812 N N . SER A 1 102 ? -4.221 6.025 15.457 1.00 92.06 102 SER A N 1
ATOM 813 C CA . SER A 1 102 ? -5.164 6.579 16.439 1.00 92.06 102 SER A CA 1
ATOM 814 C C . SER A 1 102 ? -4.806 6.223 17.885 1.00 92.06 102 SER A C 1
ATOM 816 O O . SER A 1 102 ? -5.222 6.928 18.800 1.00 92.06 102 SER A O 1
ATOM 818 N N . HIS A 1 103 ? -4.006 5.174 18.089 1.00 87.62 103 HIS A N 1
ATOM 819 C CA . HIS A 1 103 ? -3.557 4.674 19.390 1.00 87.62 103 HIS A CA 1
ATOM 820 C C . HIS A 1 103 ? -2.025 4.576 19.416 1.00 87.62 103 HIS A C 1
ATOM 822 O O . HIS A 1 103 ? -1.483 3.469 19.505 1.00 87.62 103 HIS A O 1
ATOM 828 N N . PRO A 1 104 ? -1.293 5.703 19.295 1.00 69.12 104 PRO A N 1
ATOM 829 C CA . PRO A 1 104 ? 0.160 5.666 19.330 1.00 69.12 104 PRO A CA 1
ATOM 830 C C . PRO A 1 104 ? 0.596 5.037 20.653 1.00 69.12 104 PRO A C 1
ATOM 832 O O . PRO A 1 104 ? 0.194 5.504 21.724 1.00 69.12 104 PRO A O 1
ATOM 835 N N . SER A 1 105 ? 1.396 3.966 20.583 1.00 61.09 105 SER A N 1
ATOM 836 C CA . SER A 1 105 ? 2.010 3.385 21.778 1.00 61.09 105 SER A CA 1
ATOM 837 C C . SER A 1 105 ? 2.637 4.516 22.589 1.00 61.09 105 SER A C 1
ATOM 839 O O . SER A 1 105 ? 3.314 5.361 21.989 1.00 61.09 105 SER A O 1
ATOM 841 N N . PRO A 1 106 ? 2.422 4.572 23.918 1.00 53.94 106 PRO A N 1
ATOM 842 C CA . PRO A 1 106 ? 3.082 5.570 24.741 1.00 53.94 106 PRO A CA 1
ATOM 843 C C . PRO A 1 106 ? 4.571 5.510 24.425 1.00 53.94 106 PRO A C 1
ATOM 845 O O . PRO A 1 106 ? 5.157 4.424 24.430 1.00 53.94 106 PRO A O 1
ATOM 848 N N . ALA A 1 107 ? 5.145 6.660 24.057 1.00 52.28 107 ALA A N 1
ATOM 849 C CA . ALA A 1 107 ? 6.564 6.752 23.768 1.00 52.28 107 ALA A CA 1
ATOM 850 C C . ALA A 1 107 ? 7.304 6.085 24.928 1.00 52.28 107 ALA A C 1
ATOM 852 O O . ALA A 1 107 ? 7.095 6.463 26.084 1.00 52.28 107 ALA A O 1
ATOM 853 N N . LEU A 1 108 ? 8.101 5.057 24.627 1.00 47.41 108 LEU A N 1
ATOM 854 C CA . LEU A 1 108 ? 9.030 4.505 25.600 1.00 47.41 108 LEU A CA 1
ATOM 855 C C . LEU A 1 108 ? 9.903 5.682 26.025 1.00 47.41 108 LEU A C 1
ATOM 857 O O . LEU A 1 108 ? 10.696 6.184 25.229 1.00 47.41 108 LEU A O 1
ATOM 861 N N . VAL A 1 109 ? 9.673 6.190 27.234 1.00 37.47 109 VAL A N 1
ATOM 862 C CA . VAL A 1 109 ? 10.551 7.186 27.835 1.00 37.47 109 VAL A CA 1
ATOM 863 C C . VAL A 1 109 ? 11.908 6.492 27.937 1.00 37.47 109 VAL A C 1
ATOM 865 O O . VAL A 1 109 ? 11.961 5.427 28.555 1.00 37.47 109 VAL A O 1
ATOM 868 N N . PRO A 1 110 ? 12.970 6.999 27.287 1.00 46.00 110 PRO A N 1
ATOM 869 C CA . PRO A 1 110 ? 14.295 6.422 27.460 1.00 46.00 110 PRO A CA 1
ATOM 870 C C . PRO A 1 110 ? 14.661 6.491 28.947 1.00 46.00 110 PRO A C 1
ATOM 872 O O . PRO A 1 110 ? 14.514 7.559 29.547 1.00 46.00 110 PRO A O 1
ATOM 875 N N . GLU A 1 111 ? 15.071 5.361 29.528 1.00 48.38 111 GLU A N 1
ATOM 876 C CA . GLU A 1 111 ? 15.686 5.314 30.865 1.00 48.38 111 GLU A CA 1
ATOM 877 C C . GLU A 1 111 ? 17.023 6.068 30.897 1.00 48.38 111 GLU A C 1
ATOM 879 O O . GLU A 1 111 ? 17.771 6.007 29.890 1.00 48.38 111 GLU A O 1
#

Foldseek 3Di:
DDDDDDLDDADDPDDFPEKEWDAAPQRKIWMWTHDQFWIFIKIFARDPSRDIDHHGDTDDAGFDDYWYWDQDPVQKIKTWTQHPVRDIDIDIDRPVVVPGPVCPDPPPPDD

Nearest PDB structures (foldseek):
  6fhy-assembly1_A  TM=8.505E-01  e=3.725E-04  Photorhabdus asymbiotica
  6rg2-assembly1_B  TM=8.456E-01  e=5.192E-04  Photorhabdus laumondii subsp. laumondii TTO1
  6rg2-assembly1_A  TM=8.486E-01  e=7.647E-04  Photorhabdus laumondii subsp. laumondii TTO1
  6rgr-assembly1_A-2  TM=8.491E-01  e=2.444E-03  Photorhabdus asymbiotica
  6fhx-assembly1_A  TM=8.509E-01  e=2.444E-03  Photorhabdus asymbiotica

Sequence (111 aa):
MGEWKHAGTFGFDKPSDDISFCTDSRGVIHAVARNGTELRHYMRGSENPFPWEAEGRVIPGTYIGSGHIEIWKDGNLFIIWPNDAGKNETWWENPLNFGDPSHPSPALVPE

Mean predicted aligned error: 4.75 Å

Secondary structure (DSSP, 8-state):
-PPP------S-SS--SEEEEEE-TT-PEEEEEEETTEEEEEEE-SSTT-PBPSS-EEESS-B-S--EEEE-TTS-EEEEEEBTTS-EEEEEE-GGGG--TTSPPPP----

pLDDT: mean 91.31, std 12.15, range [37.47, 98.56]

Radius of gyration: 15.04 Å; Cα contacts (8 Å, |Δi|>4): 224; chains: 1; bounding box: 44×32×47 Å